Protein AF-A0A4P2Q9A8-F1 (afdb_monomer)

Solvent-accessible surface area (backbone atoms only — not comparable to full-atom values): 5849 Å² total; per-residue (Å²): 136,84,80,93,80,61,90,58,51,64,52,59,52,49,56,48,50,54,50,38,34,74,71,61,51,56,58,50,76,50,77,38,75,96,70,50,31,37,38,35,29,36,51,42,98,86,53,43,74,41,80,75,48,73,51,49,65,54,75,43,75,36,88,88,41,88,93,40,69,45,51,35,55,62,50,49,53,52,50,55,61,69,68,49,76,76,78,76,78,79,76,83,80,128

Secondary structure (DSSP, 8-state):
---SSSTHHHHHHHHHHHHHHHTT-SEEEEEEGGGTEEEEEEE-TTS-EEEEEEESSSEEE-TT-TT-EEEHHHHHHHHHHHHSPPPP------

Mean predicted aligned error: 9.11 Å

pLDDT: mean 81.82, std 16.61, range [41.59, 96.0]

Radius of gyration: 17.91 Å; Cα contacts (8 Å, |Δi|>4): 101; chains: 1; bounding box: 38×28×58 Å

InterPro domains:
  IPR008538 Putative restriction endonuclease [PF05685] (11-72)
  IPR008538 Putative restriction endonuclease [cd06260] (2-71)
  IPR011335 Restriction endonuclease type II-like [SSF52980] (3-76)
  IPR012296 Nuclease, putative, TT1808 [G3DSA:3.90.1570.10] (1-76)

Nearest PDB structures (foldseek):
  6ww7-assembly1_A  TM=5.844E-01  e=7.566E-01  Homo sapiens
  2qv8-assembly2_B  TM=4.242E-01  e=7.093E-01  Vibrio cholerae
  3sre-assembly1_A  TM=5.731E-01  e=3.793E+00  synthetic construct
  4q1u-assembly1_A  TM=5.129E-01  e=2.931E+00  hybrid
  4hhq-assembly1_A  TM=4.783E-01  e=4.316E+00  synthetic construct

Foldseek 3Di:
DDDDDDPCPVVVVVVVQLVCLVVCVQKDKDDDLVVLKMWIWGQDPVSHTDTPDIDNAAWDADGVDPPDIDGSVVVNVVVVVVPDPDDDDPDPDD

Structure (mmCIF, N/CA/C/O backbone):
data_AF-A0A4P2Q9A8-F1
#
_entry.id   AF-A0A4P2Q9A8-F1
#
loop_
_atom_site.group_PDB
_atom_site.id
_atom_site.type_symbol
_atom_site.label_atom_id
_atom_site.label_alt_id
_atom_site.label_comp_id
_atom_site.label_asym_id
_atom_site.label_entity_id
_atom_site.label_seq_id
_atom_site.pdbx_PDB_ins_code
_atom_site.Cartn_x
_atom_site.Cartn_y
_atom_site.Cartn_z
_atom_site.occupancy
_atom_site.B_iso_or_equiv
_atom_site.auth_seq_id
_atom_site.auth_comp_id
_atom_site.auth_asym_id
_atom_site.auth_atom_id
_atom_site.pdbx_PDB_model_num
ATOM 1 N N . MET A 1 1 ? -6.337 -7.978 -12.818 1.00 43.66 1 MET A N 1
ATOM 2 C CA . MET A 1 1 ? -5.376 -7.058 -13.467 1.00 43.66 1 MET A CA 1
ATOM 3 C C . MET A 1 1 ? -6.094 -5.763 -13.818 1.00 43.66 1 MET A C 1
ATOM 5 O O . MET A 1 1 ? -7.179 -5.843 -14.376 1.00 43.66 1 MET A O 1
ATOM 9 N N . LEU A 1 2 ? -5.555 -4.597 -13.448 1.00 49.34 2 LEU A N 1
ATOM 10 C CA . LEU A 1 2 ? -6.002 -3.312 -14.006 1.00 49.34 2 LEU A CA 1
ATOM 11 C C . LEU A 1 2 ? -5.187 -3.052 -15.276 1.00 49.34 2 LEU A C 1
ATOM 13 O O . LEU A 1 2 ? -3.965 -3.144 -15.241 1.00 49.34 2 LEU A O 1
ATOM 17 N N . SER A 1 3 ? -5.885 -2.808 -16.384 1.00 41.59 3 SER A N 1
ATOM 18 C CA . SER A 1 3 ? -5.299 -2.506 -17.695 1.00 41.59 3 SER A CA 1
ATOM 19 C C . SER A 1 3 ? -4.626 -1.119 -17.677 1.00 41.59 3 SER A C 1
ATOM 21 O O . SER A 1 3 ? -5.106 -0.244 -16.950 1.00 41.59 3 SER A O 1
ATOM 23 N N . PRO A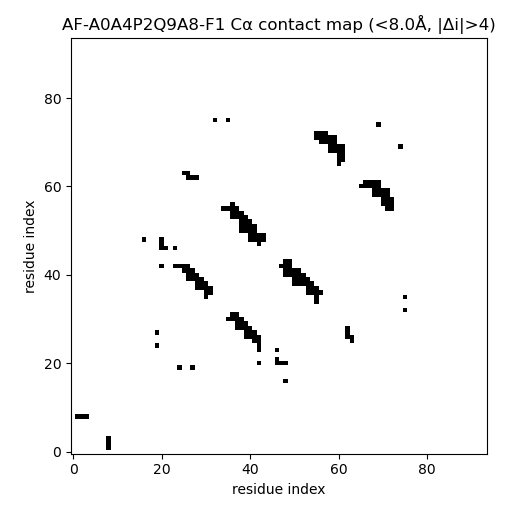 1 4 ? -3.535 -0.874 -18.429 1.00 49.19 4 PRO A N 1
ATOM 24 C CA . PRO A 1 4 ? -2.600 0.201 -18.098 1.00 49.19 4 PRO A CA 1
ATOM 25 C C . PRO A 1 4 ? -2.991 1.603 -18.599 1.00 49.19 4 PRO A C 1
ATOM 27 O O . PRO A 1 4 ? -2.392 2.584 -18.159 1.00 49.19 4 PRO A O 1
ATOM 30 N N . HIS A 1 5 ? -3.998 1.757 -19.468 1.00 49.47 5 HIS A N 1
ATOM 31 C CA . HIS A 1 5 ? -4.212 3.030 -20.170 1.00 49.47 5 HIS A CA 1
ATOM 32 C C . HIS A 1 5 ? -5.696 3.410 -20.288 1.00 49.47 5 HIS A C 1
ATOM 34 O O . HIS A 1 5 ? -6.411 2.891 -21.140 1.00 49.47 5 HIS A O 1
ATOM 40 N N . GLY A 1 6 ? -6.160 4.345 -19.450 1.00 53.44 6 GLY A N 1
ATOM 41 C CA . GLY A 1 6 ? -7.448 5.014 -19.648 1.00 53.44 6 GLY A CA 1
ATOM 42 C C . GLY A 1 6 ? -7.880 5.936 -18.494 1.00 53.44 6 GLY A C 1
ATOM 43 O O . GLY A 1 6 ? -7.488 5.700 -17.347 1.00 53.44 6 GLY A O 1
ATOM 44 N N . PRO A 1 7 ? -8.710 6.964 -18.767 1.00 56.75 7 PRO A N 1
ATOM 45 C CA . PRO A 1 7 ? -9.272 7.879 -17.761 1.00 56.75 7 PRO A CA 1
ATOM 46 C C . PRO A 1 7 ? -10.078 7.179 -16.647 1.00 56.75 7 PRO A C 1
ATOM 48 O O . PRO A 1 7 ? -10.273 7.754 -15.578 1.00 56.75 7 PRO A O 1
ATOM 51 N N . ASP A 1 8 ? -10.463 5.916 -16.837 1.00 64.12 8 ASP A N 1
ATOM 52 C CA . ASP A 1 8 ? -11.156 5.103 -15.832 1.00 64.12 8 ASP A CA 1
ATOM 53 C C . ASP A 1 8 ? -10.228 4.440 -14.803 1.00 64.12 8 ASP A C 1
ATOM 55 O O . ASP A 1 8 ? -10.713 3.839 -13.848 1.00 64.12 8 ASP A O 1
ATOM 59 N N . ARG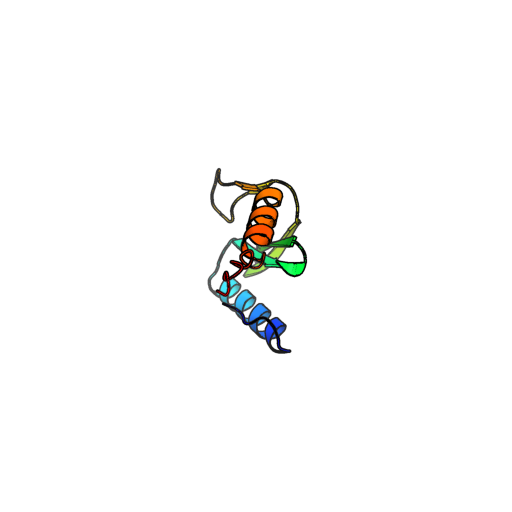 A 1 9 ? -8.897 4.570 -14.923 1.00 67.69 9 ARG A N 1
ATOM 60 C CA . ARG A 1 9 ? -7.950 3.981 -13.955 1.00 67.69 9 ARG A CA 1
ATOM 61 C C . ARG A 1 9 ? -8.137 4.543 -12.550 1.00 67.69 9 ARG A C 1
ATOM 63 O O . ARG A 1 9 ? -8.158 3.781 -11.590 1.00 67.69 9 ARG A O 1
ATOM 70 N N . LEU A 1 10 ? -8.259 5.866 -12.436 1.00 68.06 10 LEU A N 1
ATOM 71 C CA . LEU A 1 10 ? -8.419 6.534 -11.142 1.00 68.06 10 LEU A CA 1
ATOM 72 C C . LEU A 1 10 ? -9.750 6.154 -10.491 1.00 68.06 10 LEU A C 1
ATOM 74 O O . LEU A 1 10 ? -9.774 5.871 -9.299 1.00 68.06 10 LEU A O 1
ATOM 78 N N . ARG A 1 11 ? -10.825 6.062 -11.286 1.00 68.06 11 ARG A N 1
ATOM 79 C CA . ARG A 1 11 ? -12.130 5.575 -10.819 1.00 68.06 11 ARG A CA 1
ATOM 80 C C . ARG A 1 11 ? -12.049 4.129 -10.365 1.00 68.06 11 ARG A C 1
ATOM 82 O O . ARG A 1 11 ? -12.323 3.846 -9.215 1.00 68.06 11 ARG A O 1
ATOM 89 N N . ALA A 1 12 ? -11.530 3.237 -11.201 1.00 72.81 12 ALA A N 1
ATOM 90 C CA . ALA A 1 12 ? -11.396 1.831 -10.841 1.00 72.81 12 ALA A CA 1
ATOM 91 C C . ALA A 1 12 ? -10.460 1.599 -9.637 1.00 72.81 12 ALA A C 1
ATOM 93 O O . ALA A 1 12 ? -10.574 0.585 -8.952 1.00 72.81 12 ALA A O 1
ATOM 94 N N . GLN A 1 13 ? -9.514 2.505 -9.378 1.00 70.50 13 GLN A N 1
ATOM 95 C CA . GLN A 1 13 ? -8.667 2.471 -8.187 1.00 70.50 13 GLN A CA 1
ATOM 96 C C . GLN A 1 13 ? -9.390 3.007 -6.944 1.00 70.50 13 GLN A C 1
ATOM 98 O O . GLN A 1 13 ? -9.217 2.439 -5.867 1.00 70.50 13 GLN A O 1
ATOM 103 N N . HIS A 1 14 ? -10.212 4.047 -7.103 1.00 72.25 14 HIS A N 1
ATOM 104 C CA . HIS A 1 14 ? -11.091 4.582 -6.066 1.00 72.25 14 HIS A CA 1
ATOM 105 C C . HIS A 1 14 ? -12.170 3.570 -5.656 1.00 72.25 14 HIS A C 1
ATOM 107 O O . HIS A 1 14 ? -12.281 3.242 -4.476 1.00 72.25 14 HIS A O 1
ATOM 113 N N . ASP A 1 15 ? -12.877 2.998 -6.631 1.00 73.19 15 ASP A N 1
ATOM 114 C CA . ASP A 1 15 ? -13.943 2.011 -6.429 1.00 73.19 15 ASP A CA 1
ATOM 115 C C . ASP A 1 15 ? -13.422 0.790 -5.658 1.00 73.19 15 ASP A C 1
ATOM 117 O O . ASP A 1 15 ? -14.083 0.272 -4.762 1.00 73.19 15 ASP A O 1
ATOM 121 N N . LYS A 1 16 ? -12.182 0.371 -5.938 1.00 77.81 16 LYS A N 1
ATOM 122 C CA . LYS A 1 16 ? -11.528 -0.719 -5.201 1.00 77.81 16 LYS A CA 1
ATOM 123 C C . LYS A 1 16 ? -11.139 -0.348 -3.779 1.00 77.81 16 LYS A C 1
ATOM 125 O O . LYS A 1 16 ? -11.245 -1.200 -2.903 1.00 77.81 16 LYS A O 1
ATOM 130 N N . SER A 1 17 ? -10.667 0.878 -3.533 1.00 80.81 17 SER A N 1
ATOM 131 C CA . SER A 1 17 ? -10.406 1.305 -2.153 1.00 80.81 17 SER A CA 1
ATOM 132 C C . SER A 1 17 ? -11.690 1.313 -1.335 1.00 80.81 17 SER A C 1
ATOM 134 O O . SER A 1 17 ? -11.690 0.735 -0.257 1.00 80.81 17 SER A O 1
ATOM 136 N N . GLU A 1 18 ? -12.784 1.868 -1.859 1.00 88.06 18 GLU A N 1
ATOM 137 C CA . GLU A 1 18 ? -14.068 1.887 -1.144 1.00 88.06 18 GLU A CA 1
ATOM 138 C C . GLU A 1 18 ? -14.615 0.475 -0.895 1.00 88.06 18 GLU A C 1
ATOM 140 O O . GLU A 1 18 ? -15.167 0.187 0.167 1.00 88.06 18 GLU A O 1
ATOM 145 N N . GLU A 1 19 ? -14.441 -0.435 -1.854 1.00 90.88 19 GLU A N 1
ATOM 146 C CA . GLU A 1 19 ? -14.837 -1.831 -1.695 1.00 90.88 19 GLU A CA 1
ATOM 147 C C . GLU A 1 19 ? -14.023 -2.531 -0.592 1.00 90.88 19 GLU A C 1
ATOM 149 O O . GLU A 1 19 ? -14.590 -3.212 0.265 1.00 90.88 19 GLU A O 1
ATOM 154 N N . TYR A 1 20 ? -12.706 -2.327 -0.551 1.00 91.94 20 TYR A N 1
ATOM 155 C CA . TYR A 1 20 ? -11.847 -2.910 0.483 1.00 91.94 20 TYR A CA 1
ATOM 156 C C . TYR A 1 20 ? -12.066 -2.293 1.871 1.00 91.94 20 TYR A C 1
ATOM 158 O O . TYR A 1 20 ? -12.050 -3.029 2.862 1.00 91.94 20 TYR A O 1
ATOM 166 N N . GLU A 1 21 ? -12.359 -0.991 1.946 1.00 93.44 21 GLU A N 1
ATOM 167 C CA . GLU A 1 21 ? -12.832 -0.322 3.167 1.00 93.44 21 GLU A CA 1
ATOM 168 C C . GLU A 1 21 ? -14.112 -0.984 3.676 1.00 93.44 21 GLU A C 1
ATOM 170 O O . GLU A 1 21 ? -14.193 -1.402 4.833 1.00 93.44 21 GLU A O 1
ATOM 175 N N . ARG A 1 22 ? -15.093 -1.169 2.785 1.00 93.38 22 ARG A N 1
ATOM 176 C CA . ARG A 1 22 ? -16.374 -1.803 3.109 1.00 93.38 22 ARG A CA 1
ATOM 177 C C . ARG A 1 22 ? -16.217 -3.245 3.588 1.00 93.38 22 ARG A C 1
ATOM 179 O O . ARG A 1 22 ? -16.966 -3.673 4.465 1.00 93.38 22 ARG A O 1
ATOM 186 N N . PHE A 1 23 ? -15.276 -3.999 3.023 1.00 93.44 23 PHE A N 1
ATOM 187 C CA . PHE A 1 23 ? -14.981 -5.368 3.452 1.00 93.44 23 PHE A CA 1
ATOM 188 C C . PHE A 1 23 ? -14.092 -5.453 4.699 1.00 93.44 23 PHE A C 1
ATOM 190 O O . PHE A 1 23 ? -13.878 -6.551 5.213 1.00 93.44 23 PHE A O 1
ATOM 197 N N . GLY A 1 24 ? -13.592 -4.328 5.214 1.00 93.81 24 GLY A N 1
ATOM 198 C CA . GLY A 1 24 ? -12.775 -4.310 6.423 1.00 93.81 24 GLY A CA 1
ATOM 199 C C . GLY A 1 24 ? -11.359 -4.851 6.215 1.00 93.81 24 GLY A C 1
ATOM 200 O O . GLY A 1 24 ? -10.750 -5.363 7.158 1.00 93.81 24 GLY A O 1
ATOM 201 N N . VAL A 1 25 ? -10.818 -4.777 4.994 1.00 92.50 25 VAL A N 1
ATOM 202 C CA . VAL A 1 25 ? -9.451 -5.232 4.710 1.00 92.50 25 VAL A CA 1
ATOM 203 C C . VAL A 1 25 ? -8.475 -4.334 5.469 1.00 92.50 25 VAL A C 1
ATOM 205 O O . VAL A 1 25 ? -8.276 -3.172 5.131 1.00 92.50 25 VAL A O 1
ATOM 208 N N . ARG A 1 26 ? -7.859 -4.872 6.523 1.00 92.25 26 ARG A N 1
ATOM 209 C CA . ARG A 1 26 ? -7.106 -4.062 7.491 1.00 92.25 26 ARG A CA 1
ATOM 210 C C . ARG A 1 26 ? -5.869 -3.380 6.906 1.00 92.25 26 ARG A C 1
ATOM 212 O O . ARG A 1 26 ? -5.570 -2.261 7.302 1.00 92.25 26 ARG A O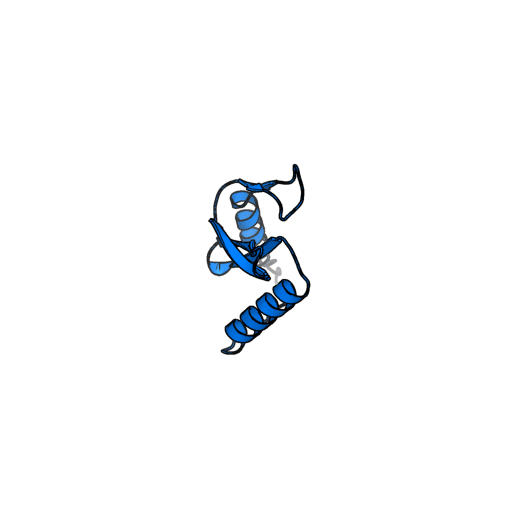 1
ATOM 219 N N . ARG A 1 27 ? -5.148 -4.045 6.001 1.00 91.56 27 ARG A N 1
ATOM 220 C CA . ARG A 1 27 ? -3.954 -3.522 5.319 1.00 91.56 27 ARG A CA 1
ATOM 221 C C . ARG A 1 27 ? -4.115 -3.720 3.818 1.00 91.56 27 ARG A C 1
ATOM 223 O O . ARG A 1 27 ? -4.438 -4.823 3.385 1.00 91.56 27 ARG A O 1
ATOM 230 N N . TYR A 1 28 ? -3.873 -2.677 3.037 1.00 90.62 28 TYR A N 1
ATOM 231 C CA . TYR A 1 28 ? -3.970 -2.703 1.579 1.00 90.62 28 TYR A CA 1
ATOM 232 C C . TYR A 1 28 ? -2.784 -1.954 0.980 1.00 90.62 28 TYR A C 1
ATOM 234 O O . TYR A 1 28 ? -2.437 -0.888 1.468 1.00 90.62 28 TYR A O 1
ATOM 242 N N . TRP A 1 29 ? -2.141 -2.502 -0.051 1.00 91.31 29 TRP A N 1
ATOM 243 C CA . TRP A 1 29 ? -1.006 -1.859 -0.715 1.00 91.31 29 TRP A CA 1
ATOM 244 C C . TRP A 1 29 ? -1.337 -1.519 -2.163 1.00 91.31 29 TRP A C 1
ATOM 246 O O . TRP A 1 29 ? -1.956 -2.313 -2.880 1.00 91.31 29 TRP A O 1
ATOM 256 N N . ARG A 1 30 ? -0.866 -0.357 -2.615 1.00 90.44 30 ARG A N 1
ATOM 257 C CA . ARG A 1 30 ? -0.796 -0.019 -4.039 1.00 90.44 30 ARG A CA 1
ATOM 258 C C . ARG A 1 30 ? 0.646 -0.092 -4.492 1.00 90.44 30 ARG A C 1
ATOM 260 O O . ARG A 1 30 ? 1.524 0.472 -3.856 1.00 90.44 30 ARG A O 1
ATOM 267 N N . VAL A 1 31 ? 0.858 -0.776 -5.607 1.00 89.62 31 VAL A N 1
ATOM 268 C CA . VAL A 1 31 ? 2.154 -0.859 -6.273 1.00 89.62 31 VAL A CA 1
ATOM 269 C C . VAL A 1 31 ? 2.096 0.014 -7.514 1.00 89.62 31 VAL A C 1
ATOM 271 O O . VAL A 1 31 ? 1.157 -0.098 -8.308 1.00 89.62 31 VAL A O 1
ATOM 274 N N . TYR A 1 32 ? 3.104 0.860 -7.683 1.00 90.06 32 TYR A N 1
ATOM 275 C CA . TYR A 1 32 ? 3.306 1.721 -8.838 1.00 90.06 32 TYR A CA 1
ATOM 276 C C . TYR A 1 32 ? 4.620 1.319 -9.533 1.00 90.06 32 TYR A C 1
ATOM 278 O O . TYR A 1 32 ? 5.653 1.938 -9.280 1.00 90.06 32 TYR A O 1
ATOM 286 N N . PRO A 1 33 ? 4.602 0.289 -10.405 1.00 89.25 33 PRO A N 1
ATOM 287 C CA . PRO A 1 33 ? 5.814 -0.274 -11.010 1.00 89.25 33 PRO A CA 1
ATOM 288 C C . PRO A 1 33 ? 6.663 0.746 -11.771 1.00 89.25 33 PRO A C 1
ATOM 290 O O . PRO A 1 33 ? 7.873 0.765 -11.620 1.00 89.25 33 PRO A O 1
ATOM 293 N N . GLU A 1 34 ? 6.016 1.636 -12.527 1.00 89.00 34 GLU A N 1
ATOM 294 C CA . GLU A 1 34 ? 6.680 2.679 -13.329 1.00 89.00 34 GLU A CA 1
ATOM 295 C C . GLU A 1 34 ? 7.451 3.703 -12.482 1.00 89.00 34 GLU A C 1
ATOM 297 O O . GLU A 1 34 ? 8.290 4.435 -12.995 1.00 89.00 34 GLU A O 1
ATOM 302 N N . MET A 1 35 ? 7.111 3.802 -11.195 1.00 92.25 35 MET A N 1
ATOM 303 C CA . MET A 1 35 ? 7.739 4.710 -10.237 1.00 92.25 35 MET A CA 1
ATOM 304 C C . MET A 1 35 ? 8.580 3.955 -9.204 1.00 92.25 35 MET A C 1
ATOM 306 O O . MET A 1 35 ? 9.073 4.591 -8.279 1.00 92.25 35 MET A O 1
ATOM 310 N N . GLU A 1 36 ? 8.689 2.624 -9.329 1.00 95.06 36 GLU A N 1
ATOM 311 C CA . GLU A 1 36 ? 9.361 1.743 -8.362 1.00 95.06 36 GLU A CA 1
ATOM 312 C C . GLU A 1 36 ? 8.941 2.044 -6.915 1.00 95.06 36 GLU A C 1
ATOM 314 O O . GLU A 1 36 ? 9.749 2.168 -6.000 1.00 95.06 36 GLU A O 1
ATOM 319 N N . MET A 1 37 ? 7.634 2.224 -6.716 1.00 94.75 37 MET A N 1
ATOM 320 C CA . MET A 1 37 ? 7.080 2.731 -5.465 1.00 94.75 37 MET A CA 1
ATOM 321 C C . MET A 1 37 ? 5.898 1.892 -5.009 1.00 94.75 37 MET A C 1
ATOM 323 O O . MET A 1 37 ? 5.079 1.440 -5.815 1.00 94.75 37 MET A O 1
ATOM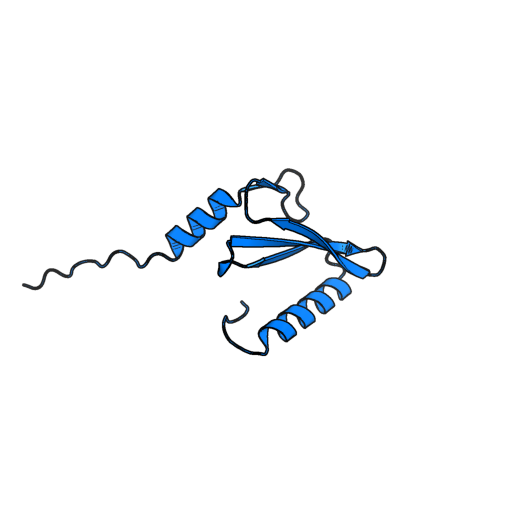 327 N N . ILE A 1 38 ? 5.766 1.750 -3.696 1.00 93.12 38 ILE A N 1
ATOM 328 C CA . ILE A 1 38 ? 4.578 1.224 -3.042 1.00 93.12 38 ILE A CA 1
ATOM 329 C C . ILE A 1 38 ? 4.019 2.221 -2.031 1.00 93.12 38 ILE A C 1
ATOM 331 O O . ILE A 1 38 ? 4.740 3.021 -1.439 1.00 93.12 38 ILE A O 1
ATOM 335 N N . GLU A 1 39 ? 2.708 2.157 -1.844 1.00 93.56 39 GLU A N 1
ATOM 336 C CA . GLU A 1 39 ? 1.968 2.942 -0.863 1.00 93.56 39 GLU A CA 1
ATOM 337 C C . GLU A 1 39 ? 1.164 1.997 0.031 1.00 93.56 39 GLU A C 1
ATOM 339 O O . GLU A 1 39 ? 0.388 1.163 -0.455 1.00 93.56 39 GLU A O 1
ATOM 344 N N . HIS A 1 40 ? 1.379 2.116 1.338 1.00 92.19 40 HIS A N 1
ATOM 345 C CA . HIS A 1 40 ? 0.774 1.298 2.377 1.00 92.19 40 HIS A CA 1
ATOM 346 C C . HIS A 1 40 ? -0.456 1.997 2.944 1.00 92.19 40 HIS A C 1
ATOM 348 O O . HIS A 1 40 ? -0.365 3.118 3.438 1.00 92.19 40 HIS A O 1
ATOM 354 N N . PHE A 1 41 ? -1.593 1.309 2.946 1.00 92.69 41 PHE A N 1
ATOM 355 C CA . PHE A 1 41 ? -2.828 1.785 3.551 1.00 92.69 41 PHE A CA 1
ATOM 356 C C . PHE A 1 41 ? -3.200 0.937 4.764 1.00 92.69 41 PHE A C 1
ATOM 358 O O . PHE A 1 41 ? -3.221 -0.297 4.691 1.00 92.69 41 PHE A O 1
ATOM 365 N N . LEU A 1 42 ? -3.548 1.608 5.861 1.00 93.81 42 LEU A N 1
ATOM 366 C CA . LEU A 1 42 ? -4.107 1.007 7.068 1.00 93.81 42 LEU A CA 1
ATOM 367 C C . LEU A 1 42 ? -5.560 1.453 7.223 1.00 93.81 42 LEU A C 1
ATOM 369 O O . LEU A 1 42 ? -5.863 2.639 7.101 1.00 93.81 42 LEU A O 1
ATOM 373 N N . LEU A 1 43 ? -6.465 0.508 7.477 1.00 95.25 43 LEU A N 1
ATOM 374 C CA . LEU A 1 43 ? -7.864 0.832 7.734 1.00 95.25 43 LEU A CA 1
ATOM 375 C C . LEU A 1 43 ? -7.998 1.457 9.126 1.00 95.25 43 LEU A C 1
ATOM 377 O O . LEU A 1 43 ? -7.694 0.815 10.137 1.00 95.25 43 LEU A O 1
ATOM 381 N N . GLY A 1 44 ? -8.440 2.708 9.162 1.00 94.38 44 GLY A N 1
ATOM 382 C CA . GLY A 1 44 ? -8.699 3.457 10.377 1.00 94.38 44 GLY A CA 1
ATOM 383 C C . GLY A 1 44 ? -9.935 2.958 11.133 1.00 94.38 44 GLY A C 1
ATOM 384 O O . GLY A 1 44 ? -10.763 2.216 10.597 1.00 94.38 44 GLY A O 1
ATOM 385 N N . PRO A 1 45 ? -10.096 3.374 12.400 1.00 94.06 45 PRO A N 1
ATOM 386 C CA . PRO A 1 45 ? -11.271 3.038 13.208 1.00 94.06 45 PRO A CA 1
ATOM 387 C C . PRO A 1 45 ? -12.575 3.654 12.672 1.00 94.06 45 PRO A C 1
ATOM 389 O O . PRO A 1 45 ? -13.658 3.227 13.058 1.00 94.06 45 PRO A O 1
ATOM 392 N N . ASP A 1 46 ? -12.476 4.645 11.787 1.00 95.19 46 ASP A N 1
ATOM 393 C CA . ASP A 1 46 ? -13.579 5.265 11.050 1.00 95.19 46 ASP A CA 1
ATOM 394 C C . ASP A 1 46 ? -13.983 4.483 9.786 1.00 95.19 46 ASP A C 1
ATOM 396 O O . ASP A 1 46 ? -14.913 4.880 9.083 1.00 95.19 46 ASP A O 1
ATOM 400 N N . GLY A 1 47 ? -13.303 3.367 9.499 1.00 94.94 47 GLY A N 1
ATOM 401 C CA . GLY A 1 47 ? -13.542 2.551 8.315 1.00 94.94 47 GLY A CA 1
ATOM 402 C C . GLY A 1 47 ? -12.985 3.163 7.031 1.00 94.94 47 GLY A C 1
ATOM 403 O O . GLY A 1 47 ? -13.407 2.753 5.953 1.00 94.94 47 GLY A O 1
ATOM 404 N N . ARG A 1 48 ? -12.063 4.130 7.127 1.00 94.88 48 ARG A N 1
ATOM 405 C CA . ARG A 1 48 ? -11.391 4.740 5.974 1.00 94.88 48 ARG A CA 1
ATOM 406 C C . ARG A 1 48 ? -9.904 4.447 5.981 1.00 94.88 48 ARG A C 1
ATOM 408 O O . ARG A 1 48 ? -9.281 4.325 7.034 1.00 94.88 48 ARG A O 1
ATOM 415 N N . TYR A 1 49 ? -9.324 4.301 4.799 1.00 94.50 49 TYR A N 1
ATOM 416 C CA . TYR A 1 49 ? -7.889 4.107 4.686 1.00 94.50 49 TYR A CA 1
ATOM 417 C C . TYR A 1 49 ? -7.119 5.389 4.983 1.00 94.50 49 TYR A C 1
ATOM 419 O O . TYR A 1 49 ? -7.443 6.466 4.484 1.00 94.50 49 TYR A O 1
ATOM 427 N N . VAL A 1 50 ? -6.028 5.233 5.728 1.00 94.12 50 VAL A N 1
ATOM 428 C CA . VAL A 1 50 ? -4.969 6.234 5.861 1.00 94.1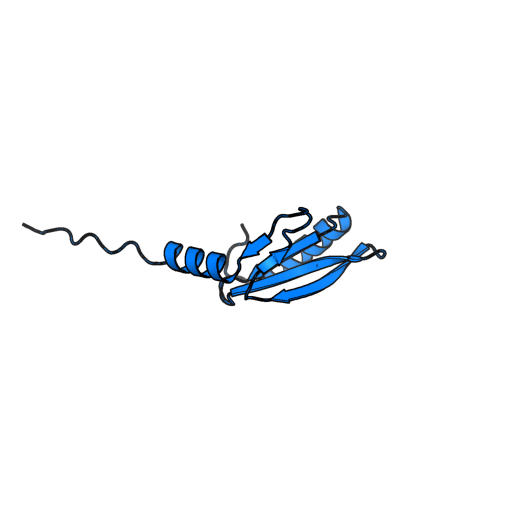2 50 VAL A CA 1
ATOM 429 C C . VAL A 1 50 ? -3.682 5.687 5.258 1.00 94.12 50 VAL A C 1
ATOM 431 O O . VAL A 1 50 ? -3.392 4.496 5.398 1.00 94.12 50 VAL A O 1
ATOM 434 N N . THR A 1 51 ? -2.909 6.541 4.589 1.00 93.19 51 THR A N 1
ATOM 435 C CA . THR A 1 51 ? -1.564 6.179 4.128 1.00 93.19 51 THR A CA 1
ATOM 436 C C . THR A 1 51 ? -0.648 6.055 5.349 1.00 93.19 51 THR A C 1
ATOM 438 O O . THR A 1 51 ? -0.425 7.031 6.062 1.00 93.19 51 THR A O 1
ATOM 441 N N . GLU A 1 52 ? -0.159 4.844 5.615 1.00 91.25 52 GLU A N 1
ATOM 442 C CA . GLU A 1 52 ? 0.793 4.542 6.693 1.00 91.25 52 GLU A CA 1
ATOM 443 C C . GLU A 1 52 ? 2.214 4.930 6.262 1.00 91.25 52 GLU A C 1
ATOM 445 O O . GLU A 1 52 ? 2.950 5.542 7.031 1.00 91.25 52 GLU A O 1
ATOM 450 N N . GLU A 1 53 ? 2.582 4.622 5.015 1.00 90.69 53 GLU A N 1
ATOM 451 C CA . GLU A 1 53 ? 3.909 4.880 4.456 1.00 90.69 53 GLU A CA 1
ATOM 452 C C . GLU A 1 53 ? 3.876 4.829 2.922 1.00 90.69 53 GLU A C 1
ATOM 454 O O . GLU A 1 53 ? 3.102 4.076 2.330 1.00 90.69 53 GLU A O 1
ATOM 459 N N . THR A 1 54 ? 4.764 5.593 2.287 1.00 94.38 54 THR A N 1
ATOM 460 C CA . THR A 1 54 ? 5.072 5.483 0.859 1.00 94.38 54 THR A CA 1
ATOM 461 C C . THR A 1 54 ? 6.577 5.331 0.710 1.00 94.38 54 THR A C 1
ATOM 463 O O . THR A 1 54 ? 7.329 6.200 1.153 1.00 94.38 54 THR A O 1
ATOM 466 N N . THR A 1 55 ? 7.028 4.246 0.088 1.00 95.88 55 THR A N 1
ATOM 467 C CA . THR A 1 55 ? 8.457 3.966 -0.088 1.00 95.88 55 THR A CA 1
ATOM 468 C C . THR A 1 55 ? 8.708 3.191 -1.375 1.00 95.88 55 THR A C 1
ATOM 470 O O . THR A 1 55 ? 7.817 2.539 -1.915 1.00 95.88 55 THR A O 1
ATOM 473 N N . GLY A 1 56 ? 9.922 3.299 -1.897 1.00 95.19 56 GLY A N 1
ATOM 474 C CA . GLY A 1 56 ? 10.382 2.556 -3.067 1.00 95.19 56 GLY A CA 1
ATOM 475 C C . GLY A 1 56 ? 11.674 1.784 -2.831 1.00 95.19 56 GLY A C 1
ATOM 476 O O . GLY A 1 56 ? 12.163 1.153 -3.754 1.00 95.19 56 GLY A O 1
ATOM 477 N N . VAL A 1 57 ? 12.243 1.837 -1.625 1.00 94.94 57 VAL A N 1
ATOM 478 C CA . VAL A 1 57 ? 13.586 1.312 -1.343 1.00 94.94 57 VAL A CA 1
ATOM 479 C C . VAL A 1 57 ? 13.634 0.583 -0.009 1.00 94.9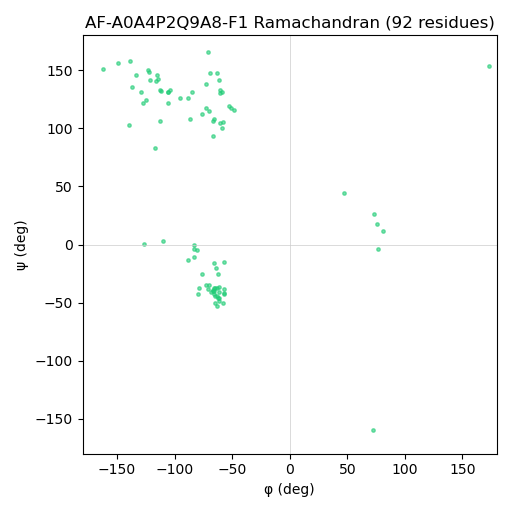4 57 VAL A C 1
ATOM 481 O O . VAL A 1 57 ? 12.836 0.855 0.894 1.00 94.94 57 VAL A O 1
ATOM 484 N N . GLY A 1 58 ? 14.619 -0.303 0.133 1.00 94.44 58 GLY A N 1
ATOM 485 C CA . GLY A 1 58 ? 14.872 -1.029 1.370 1.00 94.44 58 GLY A CA 1
ATOM 486 C C . GLY A 1 58 ? 13.838 -2.113 1.674 1.00 94.44 58 GLY A C 1
ATOM 487 O O . GLY A 1 58 ? 13.144 -2.618 0.791 1.00 94.44 58 GLY A O 1
ATOM 488 N N . LYS A 1 59 ? 13.772 -2.511 2.948 1.00 94.38 59 LYS A N 1
ATOM 489 C CA . LYS A 1 59 ? 12.904 -3.595 3.415 1.00 94.38 59 LYS A CA 1
ATOM 490 C C . LYS A 1 59 ? 11.693 -3.056 4.147 1.00 94.38 59 LYS A C 1
ATOM 492 O O . LYS A 1 59 ? 11.831 -2.227 5.044 1.00 94.38 59 LYS A O 1
ATOM 497 N N . VAL A 1 60 ? 10.529 -3.589 3.800 1.00 91.81 60 VAL A N 1
ATOM 498 C CA . VAL A 1 60 ? 9.254 -3.252 4.437 1.00 91.81 60 VAL A CA 1
ATOM 499 C C . VAL A 1 60 ? 8.581 -4.502 5.009 1.00 91.81 60 VAL A C 1
ATOM 501 O O . VAL A 1 60 ? 8.725 -5.587 4.438 1.00 91.81 60 VAL A O 1
ATOM 504 N N . PRO A 1 61 ? 7.8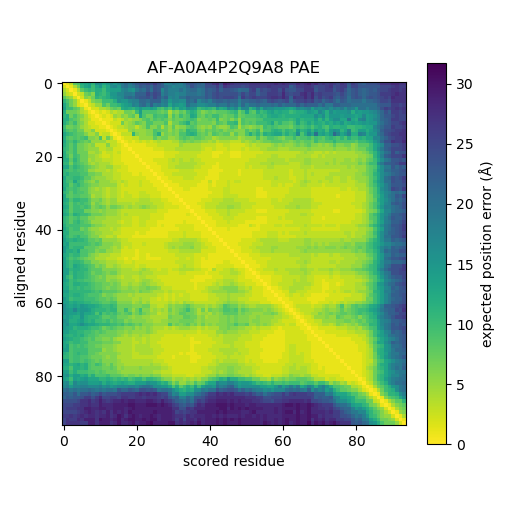18 -4.394 6.110 1.00 88.50 61 PRO A N 1
ATOM 505 C CA . PRO A 1 61 ? 7.039 -5.515 6.629 1.00 88.50 61 PRO A CA 1
ATOM 506 C C . PRO A 1 61 ? 5.992 -5.983 5.615 1.00 88.50 61 PRO A C 1
ATOM 508 O O . PRO A 1 61 ? 5.337 -5.164 4.984 1.00 88.50 61 PRO A O 1
ATOM 511 N N . GLY A 1 62 ? 5.764 -7.287 5.494 1.00 82.12 62 GLY A N 1
ATOM 512 C CA . GLY A 1 62 ? 4.715 -7.837 4.641 1.00 82.12 62 GLY A CA 1
ATOM 513 C C . GLY A 1 62 ? 3.312 -7.404 5.101 1.00 82.12 62 GLY A C 1
ATOM 514 O O . GLY A 1 62 ? 3.069 -7.254 6.304 1.00 82.12 62 GLY A O 1
ATOM 515 N N . PRO A 1 63 ? 2.345 -7.227 4.180 1.00 79.19 63 PRO A N 1
ATOM 516 C CA . PRO A 1 63 ? 1.020 -6.708 4.509 1.00 79.19 63 PRO A CA 1
ATOM 517 C C . PRO A 1 63 ? 0.234 -7.686 5.394 1.00 79.19 63 PRO A C 1
ATOM 519 O O . PRO A 1 63 ? -0.461 -8.573 4.910 1.00 79.19 63 PRO A O 1
ATOM 522 N N . GLY A 1 64 ? 0.328 -7.503 6.714 1.00 78.12 64 GLY A N 1
ATOM 523 C CA . GLY A 1 64 ? -0.400 -8.301 7.704 1.00 78.12 64 GLY A CA 1
ATOM 524 C C . GLY A 1 64 ? 0.228 -9.656 8.036 1.00 78.12 64 GLY A C 1
ATOM 525 O O . GLY A 1 64 ? -0.416 -10.456 8.710 1.00 78.12 64 GLY A O 1
ATOM 526 N N . PHE A 1 65 ? 1.467 -9.903 7.604 1.00 83.38 65 PHE A N 1
ATOM 527 C CA . PHE A 1 65 ? 2.193 -11.141 7.880 1.00 83.38 65 PHE A CA 1
ATOM 528 C C . PHE A 1 65 ? 3.379 -10.852 8.794 1.00 83.38 65 PHE A C 1
ATOM 530 O O . PHE A 1 65 ? 4.375 -10.267 8.375 1.00 83.38 65 PHE A O 1
ATOM 537 N N . GLU A 1 66 ? 3.261 -11.256 10.055 1.00 85.19 66 GLU A N 1
ATOM 538 C CA . GLU A 1 66 ? 4.343 -11.117 11.026 1.00 85.19 66 GLU A CA 1
ATOM 539 C C . GLU A 1 66 ? 5.582 -11.905 10.575 1.00 85.19 66 GLU A C 1
ATOM 541 O O . GLU A 1 66 ? 5.480 -13.054 10.145 1.00 85.19 66 GLU A O 1
ATOM 546 N N . GLY A 1 67 ? 6.753 -11.269 10.646 1.00 89.38 67 GLY A N 1
ATOM 547 C CA . GLY A 1 67 ? 8.032 -11.872 10.263 1.00 89.38 67 GLY A CA 1
ATOM 548 C C . GLY A 1 67 ? 8.288 -11.978 8.755 1.00 89.38 67 GLY A C 1
ATOM 549 O O . GLY A 1 67 ? 9.382 -12.381 8.368 1.00 89.38 67 GLY A O 1
ATOM 550 N N . LEU A 1 68 ? 7.327 -11.606 7.900 1.00 90.44 68 LEU A N 1
ATOM 551 C CA . LEU A 1 68 ? 7.567 -11.456 6.466 1.00 90.44 68 LEU A CA 1
ATOM 552 C C . LEU A 1 68 ? 8.131 -10.061 6.192 1.00 90.44 68 LEU A C 1
ATOM 554 O O . LEU A 1 68 ? 7.546 -9.069 6.617 1.00 90.44 68 LEU A O 1
ATOM 558 N N . GLU A 1 69 ? 9.217 -9.984 5.429 1.00 93.38 69 GLU A N 1
ATOM 559 C CA . GLU A 1 69 ? 9.754 -8.733 4.893 1.00 93.38 69 GLU A CA 1
ATOM 560 C C . GLU A 1 69 ? 9.800 -8.803 3.368 1.00 93.38 69 GLU A C 1
ATOM 562 O O . GLU A 1 69 ? 10.127 -9.844 2.791 1.00 93.38 69 GLU A O 1
ATOM 567 N N . LEU A 1 70 ? 9.486 -7.687 2.718 1.00 91.81 70 LEU A N 1
ATOM 568 C CA . LEU A 1 70 ? 9.659 -7.501 1.288 1.00 91.81 70 LEU A CA 1
ATOM 569 C C . LEU A 1 70 ? 10.855 -6.583 1.049 1.00 91.81 70 LEU A C 1
ATOM 571 O O . LEU A 1 70 ? 10.876 -5.455 1.533 1.00 91.81 70 LEU A O 1
ATOM 575 N N . ASP A 1 71 ? 11.834 -7.081 0.300 1.00 95.25 71 ASP A N 1
ATOM 576 C CA . ASP A 1 71 ? 12.984 -6.312 -0.169 1.00 95.25 71 ASP A CA 1
ATOM 577 C C . ASP A 1 71 ? 12.614 -5.627 -1.491 1.00 95.25 71 ASP A C 1
ATOM 579 O O . ASP A 1 71 ? 12.414 -6.296 -2.511 1.00 95.25 71 ASP A O 1
ATOM 583 N N . LEU A 1 72 ? 12.442 -4.305 -1.451 1.00 95.19 72 LEU A N 1
ATOM 584 C CA . LEU A 1 72 ? 11.980 -3.525 -2.598 1.00 95.19 72 LEU A CA 1
ATOM 585 C C . LEU A 1 72 ? 13.062 -3.392 -3.665 1.00 95.19 72 LEU A C 1
ATOM 587 O O . LEU A 1 72 ? 12.752 -3.486 -4.850 1.00 95.19 72 LEU A O 1
ATOM 591 N N . ASP A 1 73 ? 14.327 -3.296 -3.259 1.00 95.75 73 ASP A N 1
ATOM 592 C CA . ASP A 1 73 ? 15.450 -3.218 -4.191 1.00 95.75 73 ASP A CA 1
ATOM 593 C C . ASP A 1 73 ? 15.541 -4.515 -5.019 1.00 95.75 73 ASP A C 1
ATOM 595 O O . ASP A 1 73 ? 15.665 -4.489 -6.248 1.00 95.75 73 ASP A O 1
ATOM 599 N N . ALA A 1 74 ? 15.391 -5.672 -4.361 1.00 96.00 74 ALA A N 1
ATOM 600 C CA . ALA A 1 74 ? 15.340 -6.969 -5.033 1.00 96.00 74 ALA A CA 1
ATOM 601 C C . ALA A 1 74 ? 14.085 -7.138 -5.908 1.00 96.00 74 ALA A C 1
ATOM 603 O O . ALA A 1 74 ? 14.166 -7.710 -7.000 1.00 96.00 74 ALA A O 1
ATOM 604 N N . LEU A 1 75 ? 12.928 -6.648 -5.452 1.00 93.88 75 LEU A N 1
ATOM 605 C CA . LEU A 1 75 ? 11.676 -6.709 -6.206 1.00 93.88 75 LEU A CA 1
ATOM 606 C C . LEU A 1 75 ? 11.782 -5.947 -7.532 1.00 93.88 75 LEU A C 1
ATOM 608 O O . LEU A 1 75 ? 11.425 -6.490 -8.580 1.00 93.88 75 LEU A O 1
ATOM 612 N N . TRP A 1 76 ? 12.287 -4.713 -7.505 1.00 94.94 76 TRP A N 1
ATOM 613 C CA . TRP A 1 76 ? 12.409 -3.880 -8.703 1.00 94.94 76 TRP A CA 1
ATOM 614 C C . TRP A 1 76 ? 13.447 -4.423 -9.673 1.00 94.94 76 TRP A C 1
ATOM 616 O O . TRP A 1 76 ? 13.158 -4.536 -10.865 1.00 94.94 76 TRP A O 1
ATOM 626 N N . ALA A 1 77 ? 14.588 -4.900 -9.167 1.00 94.88 77 ALA A N 1
ATOM 627 C CA . ALA A 1 77 ? 15.573 -5.595 -9.990 1.00 94.88 77 ALA A CA 1
ATOM 628 C C . ALA A 1 77 ? 14.965 -6.817 -10.706 1.00 94.88 77 ALA A C 1
ATOM 630 O O . ALA A 1 77 ? 15.202 -7.026 -11.899 1.00 94.88 77 ALA A O 1
ATOM 631 N N . ALA A 1 78 ? 14.136 -7.602 -10.009 1.00 93.94 78 ALA A N 1
ATOM 632 C CA . ALA A 1 78 ? 13.451 -8.748 -10.600 1.00 93.94 78 ALA A CA 1
ATOM 633 C C . ALA A 1 78 ? 12.422 -8.335 -11.668 1.00 93.94 78 ALA A C 1
ATOM 635 O O . ALA A 1 78 ? 12.342 -8.977 -12.717 1.00 93.94 78 ALA A O 1
ATOM 636 N N . MET A 1 79 ? 11.663 -7.256 -11.448 1.00 91.12 79 MET A N 1
ATOM 637 C CA . MET A 1 79 ? 10.725 -6.745 -12.454 1.00 91.12 79 MET A CA 1
ATOM 638 C C . MET A 1 79 ? 11.442 -6.21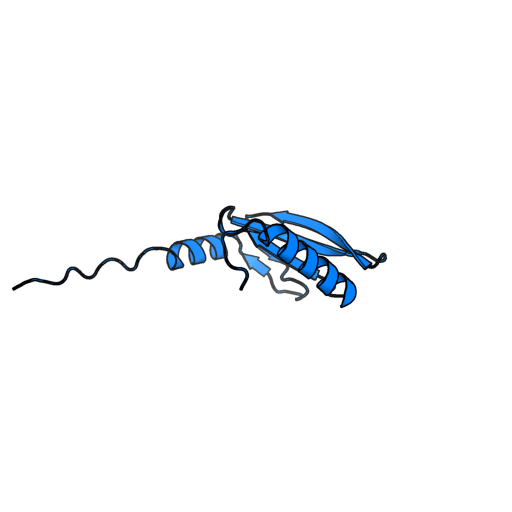6 -13.698 1.00 91.12 79 MET A C 1
ATOM 640 O O . MET A 1 79 ? 11.010 -6.512 -14.810 1.00 91.12 79 MET A O 1
ATOM 644 N N . ALA A 1 80 ? 12.544 -5.481 -13.524 1.00 90.44 80 ALA A N 1
ATOM 645 C CA . ALA A 1 80 ? 13.364 -4.990 -14.628 1.00 90.44 80 ALA A CA 1
ATOM 646 C C . ALA A 1 80 ? 13.953 -6.148 -15.452 1.00 90.44 80 ALA A C 1
ATOM 648 O O . ALA A 1 80 ? 13.947 -6.115 -16.682 1.00 90.44 80 ALA A O 1
ATOM 649 N N . ALA A 1 81 ? 14.403 -7.217 -14.788 1.00 89.94 81 ALA A N 1
ATOM 650 C CA . ALA A 1 81 ? 14.874 -8.421 -15.467 1.00 89.94 81 ALA A CA 1
ATOM 651 C C . ALA A 1 81 ? 13.752 -9.143 -16.235 1.00 89.94 81 ALA A C 1
ATOM 653 O O . ALA A 1 81 ? 13.989 -9.657 -17.327 1.00 89.94 81 ALA A O 1
ATOM 654 N N . ALA A 1 82 ? 12.533 -9.171 -15.691 1.00 84.44 82 ALA A N 1
ATOM 655 C CA . ALA A 1 82 ? 11.378 -9.807 -16.325 1.00 84.44 82 ALA A CA 1
ATOM 656 C C . ALA A 1 82 ? 10.780 -8.991 -17.487 1.00 84.44 82 ALA A C 1
ATOM 658 O O . ALA A 1 82 ? 10.136 -9.569 -18.362 1.00 84.44 82 ALA A O 1
ATOM 659 N N . SER A 1 83 ? 10.967 -7.666 -17.501 1.00 78.19 83 SER A N 1
ATOM 660 C CA . SER A 1 83 ? 10.496 -6.776 -18.571 1.00 78.19 83 SER A CA 1
ATOM 661 C C . SER A 1 83 ? 11.495 -6.624 -19.722 1.00 78.19 83 SER A C 1
ATOM 663 O O . SER A 1 83 ? 11.121 -6.141 -20.795 1.00 78.19 83 SER A O 1
ATOM 665 N N . ALA A 1 84 ? 12.746 -7.062 -19.537 1.00 70.25 84 ALA A N 1
ATOM 666 C CA . ALA A 1 84 ? 13.745 -7.074 -20.594 1.00 70.25 84 ALA A CA 1
ATOM 667 C C . ALA A 1 84 ? 13.281 -7.973 -21.759 1.00 70.25 84 ALA A C 1
ATOM 669 O O . ALA A 1 84 ? 12.880 -9.120 -21.534 1.00 70.25 84 ALA A O 1
ATOM 670 N N . PRO A 1 85 ? 13.335 -7.495 -23.017 1.00 57.56 85 PRO A N 1
ATOM 671 C CA . PRO A 1 85 ? 13.019 -8.339 -24.157 1.00 57.56 85 PRO A CA 1
ATOM 672 C C . PRO A 1 85 ? 13.969 -9.538 -24.155 1.00 57.56 85 PRO A C 1
ATOM 674 O O . PRO A 1 85 ? 15.182 -9.366 -24.017 1.00 57.56 85 PRO A O 1
ATOM 677 N N . ALA A 1 86 ? 13.420 -10.750 -24.301 1.00 57.34 86 ALA A N 1
ATOM 678 C CA . ALA A 1 86 ? 14.226 -11.955 -24.456 1.00 57.34 86 ALA A CA 1
ATOM 679 C C . ALA A 1 86 ? 15.245 -11.698 -25.570 1.00 57.34 86 ALA A C 1
ATOM 681 O O . ALA A 1 86 ? 14.851 -11.396 -26.700 1.00 57.34 86 ALA A O 1
ATOM 682 N N . ALA A 1 87 ? 16.538 -11.738 -25.228 1.00 53.44 87 ALA A N 1
ATOM 683 C CA . ALA A 1 87 ? 17.617 -11.480 -26.168 1.00 53.44 87 ALA A CA 1
ATOM 684 C C . ALA A 1 87 ? 17.367 -12.311 -27.431 1.00 53.44 87 ALA A C 1
ATOM 686 O O . ALA A 1 87 ? 17.283 -13.539 -27.364 1.00 53.44 87 ALA A O 1
ATOM 687 N N . GLY A 1 88 ? 17.149 -11.616 -28.550 1.00 51.00 88 GLY A N 1
ATOM 688 C CA . GLY A 1 88 ? 16.750 -12.225 -29.805 1.00 51.00 88 GLY A CA 1
ATOM 689 C C . GLY A 1 88 ? 17.712 -13.344 -30.172 1.00 51.00 88 GLY A C 1
ATOM 690 O O . GLY A 1 88 ? 18.905 -13.107 -30.359 1.00 51.00 88 GLY A O 1
ATOM 691 N N . GLY A 1 89 ? 17.182 -14.562 -30.278 1.00 46.97 89 GLY A N 1
ATOM 692 C CA . GLY A 1 89 ? 17.866 -15.640 -30.968 1.00 46.97 89 GLY A CA 1
ATOM 693 C C . GLY A 1 89 ? 18.066 -15.197 -32.409 1.00 46.97 89 GLY A C 1
ATOM 694 O O . GLY A 1 89 ? 17.107 -15.140 -33.179 1.00 46.97 89 GLY A O 1
ATOM 695 N N . ALA A 1 90 ? 19.297 -14.819 -32.746 1.00 50.97 90 ALA A N 1
ATOM 696 C CA . ALA A 1 90 ? 19.714 -14.620 -34.119 1.00 50.97 90 ALA A CA 1
ATOM 697 C C . ALA A 1 90 ? 19.483 -15.944 -34.854 1.00 50.97 90 ALA A C 1
ATOM 699 O O . ALA A 1 90 ? 20.163 -16.940 -34.618 1.00 50.97 90 ALA A O 1
ATOM 700 N N . ASN A 1 91 ? 18.439 -15.962 -35.675 1.00 48.41 91 ASN A N 1
ATOM 70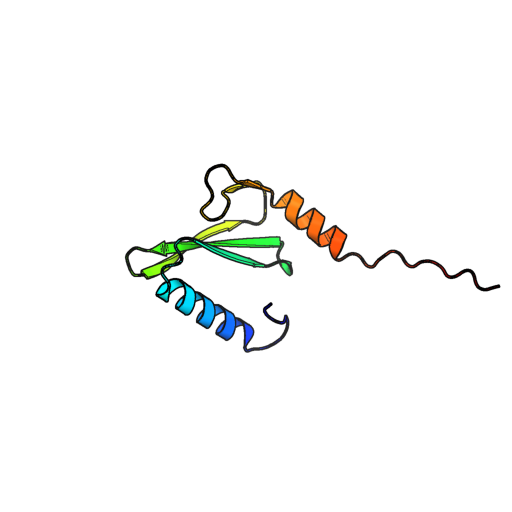1 C CA . ASN A 1 91 ? 18.162 -17.037 -36.603 1.00 48.41 91 ASN A CA 1
ATOM 702 C C . ASN A 1 91 ? 19.282 -17.019 -37.652 1.00 48.41 91 ASN A C 1
ATOM 704 O O . ASN A 1 91 ? 19.320 -16.111 -38.483 1.00 48.41 91 ASN A O 1
ATOM 708 N N . ASP A 1 92 ? 20.200 -17.984 -37.573 1.00 49.47 92 ASP A N 1
ATOM 709 C CA . ASP A 1 92 ? 21.189 -18.265 -38.613 1.00 49.47 92 ASP A CA 1
ATOM 710 C C . ASP A 1 92 ? 20.447 -18.586 -39.918 1.00 49.47 92 ASP A C 1
ATOM 712 O O . ASP A 1 92 ? 19.922 -19.685 -40.121 1.00 49.47 92 ASP A O 1
ATOM 716 N N . ALA A 1 93 ? 20.380 -17.595 -40.804 1.00 47.12 93 ALA A N 1
ATOM 717 C CA . ALA A 1 93 ? 19.938 -17.781 -42.173 1.00 47.12 93 ALA A CA 1
ATOM 718 C C . ALA A 1 93 ? 21.074 -18.447 -42.964 1.00 47.12 93 ALA A C 1
ATOM 720 O O . ALA A 1 93 ? 22.136 -17.857 -43.164 1.00 47.12 93 ALA A O 1
ATOM 721 N N . ARG A 1 94 ? 20.830 -19.697 -43.371 1.00 51.97 94 ARG A N 1
ATOM 722 C CA . ARG A 1 94 ? 21.558 -20.392 -44.441 1.00 51.97 94 ARG A CA 1
ATOM 723 C C . ARG A 1 94 ? 21.246 -19.796 -45.807 1.00 51.97 94 ARG A C 1
ATOM 725 O O . ARG A 1 94 ? 20.084 -19.378 -46.004 1.00 51.97 94 ARG A O 1
#

Organism: Sorangium cellulosum (NCBI:txid56)

Sequence (94 aa):
MLSPHGPDRLRAQHDKSEEYERFGVRRYWRVYPEMEMIEHFLLGPDGRYVTEETTGVGKVPGPGFEGLELDLDALWAAMAAASAPAAGGANDAR